Protein AF-A0A2G9MQF4-F1 (afdb_monomer)

Foldseek 3Di:
DVVVVVVVVVVQQVVLLLVLLLVVVLPVVDDLVRSLVVVVVCVVVVVDPHDRDDSVVNVVQCPPPVSVCVNVVVVVVVCVVVVVVDVFQDQDSNRGRDPDPDDPVCVVVVPPDDDDDPPPDPVVVVVPPD

Secondary structure (DSSP, 8-state):
-HHHHHHHHHHHHHHHHHHHHHHHHT-TT--HHHHHHHHHHHHHTTS---PPPPHHHHHHHHHSHHHHSHHHHHHHHHHHHHHHH-TT----TTS--------HHHHHTT----------SSSTTTTT--

Mean predicted aligned error: 15.61 Å

Solvent-accessible surface area (backbone atoms only — not comparable to full-atom values): 8091 Å² total; per-residue (Å²): 114,71,71,60,56,55,53,52,52,52,53,52,55,50,52,20,47,52,53,54,49,42,62,42,61,77,43,75,90,53,52,60,69,54,40,48,54,49,52,52,50,38,39,74,72,64,76,44,97,55,67,80,71,55,58,67,57,52,52,52,48,52,69,34,67,79,59,46,48,46,48,58,53,52,52,53,59,63,43,56,67,49,57,75,73,40,94,61,70,44,77,45,102,84,66,66,47,66,86,66,92,69,53,75,65,49,66,73,65,69,58,85,70,85,83,88,73,96,67,82,68,71,65,67,66,68,72,70,79,116

Structure (mmCIF, N/CA/C/O backbone):
data_AF-A0A2G9MQF4-F1
#
_entry.id   AF-A0A2G9MQF4-F1
#
loop_
_atom_site.group_PDB
_atom_site.id
_atom_site.type_symbol
_atom_site.label_atom_id
_atom_site.label_alt_id
_atom_site.label_comp_id
_atom_site.label_asym_id
_atom_site.label_entity_id
_atom_site.label_seq_id
_atom_site.pdbx_PDB_ins_code
_atom_site.Cartn_x
_atom_site.Cartn_y
_atom_site.Cartn_z
_atom_site.occupancy
_atom_site.B_iso_or_equiv
_atom_site.auth_seq_id
_atom_site.auth_comp_id
_atom_site.auth_asym_id
_atom_site.auth_atom_id
_atom_site.pdbx_PDB_model_num
ATOM 1 N N . MET A 1 1 ? -24.750 -4.939 23.168 1.00 54.44 1 MET A N 1
ATOM 2 C CA . MET A 1 1 ? -23.779 -3.856 22.866 1.00 54.44 1 MET A CA 1
ATOM 3 C C . MET A 1 1 ? -22.344 -4.344 22.634 1.00 54.44 1 MET A C 1
ATOM 5 O O . MET A 1 1 ? -21.695 -3.801 21.752 1.00 54.44 1 MET A O 1
ATOM 9 N N . LEU A 1 2 ? -21.841 -5.371 23.337 1.00 56.25 2 LEU A N 1
ATOM 10 C CA . LEU A 1 2 ? -20.451 -5.849 23.170 1.00 56.25 2 LEU A CA 1
ATOM 11 C C . LEU A 1 2 ? -20.140 -6.426 21.771 1.00 56.25 2 LEU A C 1
ATOM 13 O O . LEU A 1 2 ? -19.102 -6.1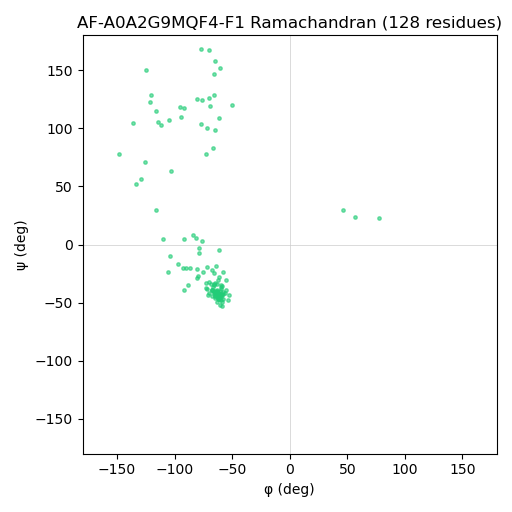17 21.191 1.00 56.25 2 LEU A O 1
ATOM 17 N N . ILE A 1 3 ? -21.078 -7.175 21.181 1.00 58.53 3 ILE A N 1
ATOM 18 C CA . ILE A 1 3 ? -20.916 -7.794 19.850 1.00 58.53 3 ILE A CA 1
ATOM 19 C C . ILE A 1 3 ? -20.810 -6.736 18.735 1.00 58.53 3 ILE A C 1
ATOM 21 O O . ILE A 1 3 ? -20.093 -6.930 17.752 1.00 58.53 3 ILE A O 1
ATOM 25 N N . SER A 1 4 ? -21.505 -5.605 18.882 1.00 60.44 4 SER A N 1
ATOM 26 C CA . SER A 1 4 ? -21.485 -4.516 17.899 1.00 60.44 4 SER A CA 1
ATOM 27 C C . SER A 1 4 ? -20.112 -3.839 17.852 1.00 60.44 4 SER A C 1
ATOM 29 O O . SER A 1 4 ? -19.554 -3.679 16.770 1.00 60.44 4 SER A O 1
ATOM 31 N N . ASN A 1 5 ? -19.513 -3.558 19.015 1.00 61.25 5 ASN A N 1
ATOM 32 C CA . ASN A 1 5 ? -18.187 -2.938 19.111 1.00 61.25 5 ASN A CA 1
ATOM 33 C C . ASN A 1 5 ? -17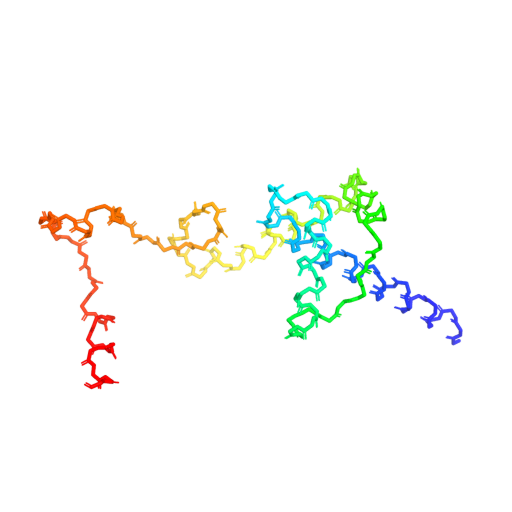.057 -3.840 18.593 1.00 61.25 5 ASN A C 1
ATOM 35 O O . ASN A 1 5 ? -16.116 -3.357 17.959 1.00 61.25 5 ASN A O 1
ATOM 39 N N . GLU A 1 6 ? -17.140 -5.155 18.810 1.00 65.94 6 GLU A N 1
ATOM 40 C CA . GLU A 1 6 ? -16.122 -6.082 18.302 1.00 65.94 6 GLU A CA 1
ATOM 41 C C . GLU A 1 6 ? -16.147 -6.167 16.765 1.00 65.94 6 GLU A C 1
ATOM 43 O O . GLU A 1 6 ? -15.102 -6.175 16.104 1.00 65.94 6 GLU A O 1
ATOM 48 N N . LYS A 1 7 ? -17.352 -6.159 16.180 1.00 66.12 7 LYS A N 1
ATOM 49 C CA . LYS A 1 7 ? -17.545 -6.104 14.725 1.00 66.12 7 LYS A CA 1
ATOM 50 C C . LYS A 1 7 ? -17.051 -4.776 14.143 1.00 66.12 7 LYS A C 1
ATOM 52 O O . LYS A 1 7 ? -16.391 -4.785 13.104 1.00 66.12 7 LYS A O 1
ATOM 57 N N . GLU A 1 8 ? -17.304 -3.658 14.822 1.00 67.69 8 GLU A N 1
ATOM 58 C CA . GLU A 1 8 ? -16.810 -2.320 14.461 1.00 67.69 8 GLU A CA 1
ATOM 59 C C . GLU A 1 8 ? -15.271 -2.283 14.394 1.00 67.69 8 GLU A C 1
ATOM 61 O O . GLU A 1 8 ? -14.674 -1.830 13.411 1.00 67.69 8 GLU A O 1
ATOM 66 N N . GLY A 1 9 ? -14.612 -2.840 15.417 1.00 71.44 9 GLY A N 1
ATOM 67 C CA . GLY A 1 9 ? -13.155 -2.901 15.510 1.00 71.44 9 GLY A CA 1
ATOM 68 C C . GLY A 1 9 ? -12.518 -3.770 14.424 1.00 71.44 9 GLY A C 1
ATOM 69 O O . GLY A 1 9 ? -11.511 -3.375 13.830 1.00 71.44 9 GLY A O 1
ATOM 70 N N . LYS A 1 10 ? -13.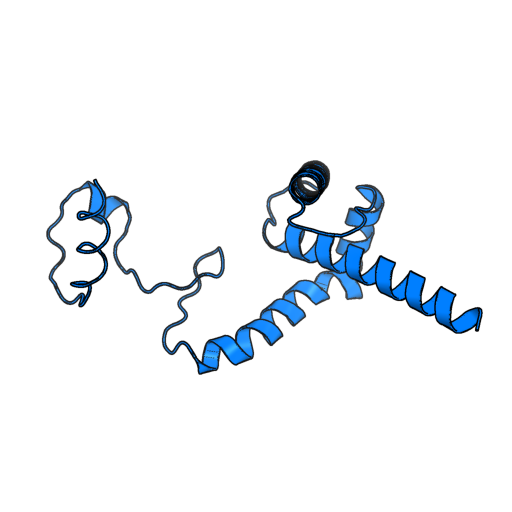118 -4.928 14.111 1.00 75.50 10 LYS A N 1
ATOM 71 C CA . LYS A 1 10 ? -12.661 -5.802 13.014 1.00 75.50 10 LYS A CA 1
ATOM 72 C C . LYS A 1 10 ? -12.800 -5.116 11.653 1.00 75.50 10 LYS A C 1
ATOM 74 O O . LYS A 1 10 ? -11.846 -5.122 10.879 1.00 75.50 10 LYS A O 1
ATOM 79 N N . LYS A 1 11 ? -13.924 -4.436 11.396 1.00 77.31 11 LYS A N 1
ATOM 80 C CA . LYS A 1 11 ? -14.130 -3.646 10.167 1.00 77.31 11 LYS A CA 1
ATOM 81 C C . LYS A 1 11 ? -13.084 -2.542 10.011 1.00 77.31 11 LYS A C 1
ATOM 83 O O . LYS A 1 11 ? -12.541 -2.361 8.924 1.00 77.31 11 LYS A O 1
ATOM 88 N N . LYS A 1 12 ? -12.768 -1.819 11.092 1.00 79.62 12 LYS A N 1
ATOM 89 C CA . LYS A 1 12 ? -11.741 -0.767 11.075 1.00 79.62 12 LYS A CA 1
ATOM 90 C C . LYS A 1 12 ? -10.357 -1.327 10.737 1.00 79.62 12 LYS A C 1
ATOM 92 O O . LYS A 1 12 ? -9.708 -0.803 9.841 1.00 79.62 12 LYS A O 1
ATOM 97 N N . LYS A 1 13 ? -9.953 -2.433 11.374 1.00 86.44 13 LYS A N 1
ATOM 98 C CA . LYS A 1 13 ? -8.680 -3.110 11.069 1.00 86.44 13 LYS A CA 1
ATOM 99 C C . LYS A 1 13 ? -8.590 -3.539 9.605 1.00 86.44 13 LYS A C 1
ATOM 101 O O . LYS A 1 13 ? -7.542 -3.375 8.993 1.00 86.44 13 LYS A O 1
ATOM 106 N N . MET A 1 14 ? -9.680 -4.051 9.036 1.00 87.69 14 MET A N 1
ATOM 107 C CA . MET A 1 14 ? -9.674 -4.506 7.645 1.00 87.69 14 MET A CA 1
ATOM 108 C C . MET A 1 14 ? -9.609 -3.352 6.643 1.00 87.69 14 MET A C 1
ATOM 110 O O . MET A 1 14 ? -8.860 -3.436 5.674 1.00 87.69 14 MET A O 1
ATOM 114 N N . ARG A 1 15 ? -10.294 -2.233 6.911 1.00 89.69 15 ARG A N 1
ATOM 115 C CA . ARG A 1 15 ? -10.148 -1.005 6.108 1.00 89.69 15 ARG A CA 1
ATOM 116 C C . ARG A 1 15 ? -8.706 -0.499 6.085 1.00 89.69 15 ARG A C 1
ATOM 118 O O . ARG A 1 15 ? -8.206 -0.135 5.021 1.00 89.69 15 ARG A O 1
ATOM 125 N N . ASP A 1 16 ? -8.029 -0.524 7.229 1.00 92.19 16 ASP A N 1
ATOM 126 C CA . ASP A 1 16 ? -6.629 -0.106 7.331 1.00 92.19 16 ASP A CA 1
ATOM 127 C C . ASP A 1 16 ? -5.713 -0.985 6.462 1.00 92.19 16 ASP A C 1
ATOM 129 O O . ASP A 1 16 ? -4.852 -0.472 5.743 1.00 92.19 16 ASP A O 1
ATOM 133 N N . VAL A 1 17 ? -5.936 -2.304 6.483 1.00 92.06 17 VAL A N 1
ATOM 134 C CA . VAL A 1 17 ? -5.194 -3.274 5.662 1.00 92.06 17 VAL A CA 1
ATOM 135 C C . VAL A 1 17 ? -5.436 -3.032 4.173 1.00 92.06 17 VAL A C 1
ATOM 137 O O . VAL A 1 17 ? -4.469 -2.898 3.423 1.00 92.06 17 VAL A O 1
ATOM 140 N N . ILE A 1 18 ? -6.698 -2.903 3.752 1.00 91.56 18 ILE A N 1
ATOM 141 C CA . ILE A 1 18 ? -7.062 -2.648 2.348 1.00 91.56 18 ILE A CA 1
ATOM 142 C C . ILE A 1 18 ? -6.412 -1.350 1.854 1.00 91.56 18 ILE A C 1
ATOM 144 O O . ILE A 1 18 ? -5.815 -1.326 0.780 1.00 91.56 18 ILE A O 1
ATOM 148 N N . THR A 1 19 ? -6.438 -0.291 2.669 1.00 91.94 19 THR A N 1
ATOM 149 C CA . THR A 1 19 ? -5.808 0.997 2.337 1.00 91.94 19 THR A CA 1
ATOM 150 C C . THR A 1 19 ? -4.300 0.847 2.123 1.00 91.94 19 THR A C 1
ATOM 152 O O . THR A 1 19 ? -3.749 1.367 1.154 1.00 91.94 19 THR A O 1
ATOM 155 N N . CYS A 1 20 ? -3.619 0.097 2.996 1.00 92.62 20 CYS A N 1
ATOM 156 C CA . CYS A 1 20 ? -2.187 -0.166 2.855 1.00 92.62 20 CYS A CA 1
ATOM 157 C C . CYS A 1 20 ? -1.861 -0.948 1.572 1.00 92.62 20 CYS A C 1
ATOM 159 O O . CYS A 1 20 ? -0.860 -0.659 0.914 1.00 92.62 20 CYS A O 1
ATOM 161 N N . ILE A 1 21 ? -2.697 -1.927 1.214 1.00 92.38 21 ILE A N 1
ATOM 162 C CA . ILE A 1 21 ? -2.503 -2.766 0.026 1.00 92.38 21 ILE A CA 1
ATOM 163 C C . ILE A 1 21 ? -2.754 -1.968 -1.251 1.00 92.38 21 ILE A C 1
ATOM 165 O O . ILE A 1 21 ? -1.923 -2.032 -2.147 1.00 92.38 21 ILE A O 1
ATOM 169 N N . LEU A 1 22 ? -3.810 -1.152 -1.311 1.00 91.06 22 LEU A N 1
ATOM 170 C CA . LEU A 1 22 ? -4.086 -0.237 -2.429 1.00 91.06 22 LEU A CA 1
ATOM 171 C C . LEU A 1 22 ? -2.903 0.684 -2.733 1.00 91.06 22 LEU A C 1
ATOM 173 O O . LEU A 1 22 ? -2.491 0.832 -3.883 1.00 91.06 22 LEU A O 1
ATOM 177 N N . VAL A 1 23 ? -2.337 1.295 -1.692 1.00 90.50 23 VAL A N 1
ATOM 178 C CA . VAL A 1 23 ? -1.204 2.214 -1.839 1.00 90.50 23 VAL A CA 1
ATOM 179 C C . VAL A 1 23 ? 0.026 1.473 -2.344 1.00 90.50 23 VAL A C 1
ATOM 181 O O . VAL A 1 23 ? 0.716 1.968 -3.228 1.00 90.50 23 VAL A O 1
ATOM 184 N N . TRP A 1 24 ? 0.291 0.269 -1.836 1.00 91.25 24 TRP A N 1
ATOM 185 C CA . TRP A 1 24 ? 1.389 -0.550 -2.342 1.00 91.25 24 TRP A CA 1
ATOM 186 C C . TRP A 1 24 ? 1.134 -1.056 -3.770 1.00 91.25 24 TRP A C 1
ATOM 188 O O . TRP A 1 24 ? 2.070 -1.113 -4.564 1.00 91.25 24 TRP A O 1
ATOM 198 N N . HIS A 1 25 ? -0.117 -1.352 -4.128 1.00 89.81 25 HIS A N 1
ATOM 199 C CA . HIS A 1 25 ? -0.514 -1.822 -5.456 1.00 89.81 25 HIS A CA 1
ATOM 200 C C . HIS A 1 25 ? -0.156 -0.817 -6.560 1.00 89.81 25 HIS A C 1
ATOM 202 O O . HIS A 1 25 ? 0.288 -1.205 -7.636 1.00 89.81 25 HIS A O 1
ATOM 208 N N . LYS A 1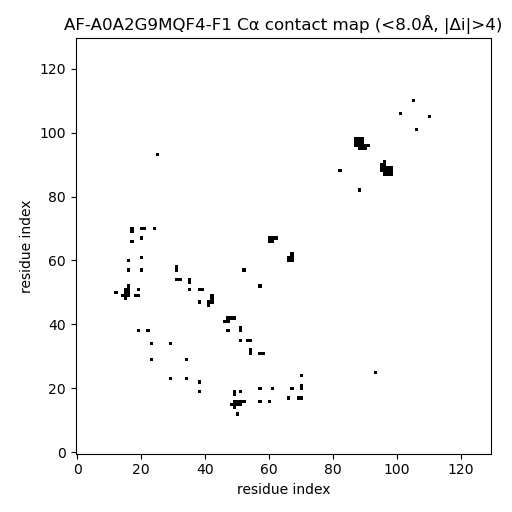 26 ? -0.242 0.486 -6.263 1.00 87.50 26 LYS A N 1
ATOM 209 C CA . LYS A 1 26 ? 0.189 1.561 -7.174 1.00 87.50 26 LYS A CA 1
ATOM 210 C C . LYS A 1 26 ? 1.694 1.567 -7.470 1.00 87.50 26 LYS A C 1
ATOM 212 O O . LYS A 1 26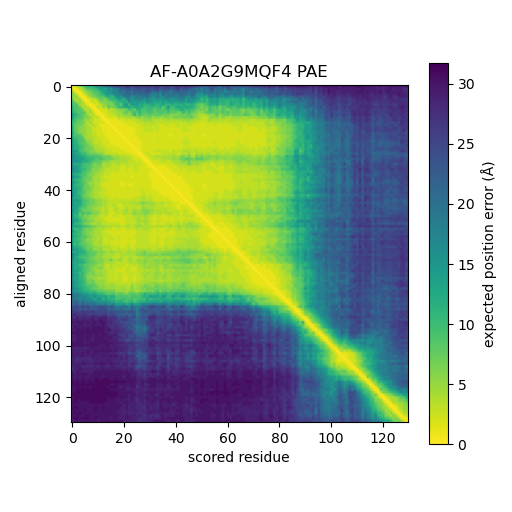 ? 2.110 2.164 -8.457 1.00 87.50 26 LYS A O 1
ATOM 217 N N . PHE A 1 27 ? 2.508 0.905 -6.651 1.00 86.69 27 PHE A N 1
ATOM 218 C CA . PHE A 1 27 ? 3.963 0.856 -6.793 1.00 86.69 27 PHE A CA 1
ATOM 219 C C . PHE A 1 27 ? 4.454 -0.603 -6.829 1.00 86.69 27 PHE A C 1
ATOM 221 O O . PHE A 1 27 ? 5.095 -1.069 -5.877 1.00 86.69 27 PHE A O 1
ATOM 228 N N . PRO A 1 28 ? 4.191 -1.343 -7.925 1.00 79.75 28 PRO A N 1
ATOM 229 C CA . PRO A 1 28 ? 4.442 -2.786 -7.997 1.00 79.75 28 PRO A CA 1
ATOM 230 C C . PRO A 1 28 ? 5.922 -3.157 -7.824 1.00 79.75 28 PRO A C 1
ATOM 232 O O . PRO A 1 28 ? 6.227 -4.213 -7.275 1.00 79.75 28 PRO A O 1
ATOM 235 N N . ASN A 1 29 ? 6.838 -2.260 -8.200 1.00 87.25 29 ASN A N 1
ATOM 236 C CA . ASN A 1 29 ? 8.288 -2.474 -8.127 1.00 87.25 29 ASN A CA 1
ATOM 237 C C . ASN A 1 29 ? 8.877 -2.292 -6.712 1.00 87.25 29 ASN A C 1
ATOM 239 O O . ASN A 1 29 ? 10.080 -2.473 -6.507 1.00 87.25 29 ASN A O 1
ATOM 243 N N . LEU A 1 30 ? 8.071 -1.907 -5.713 1.00 86.62 30 LEU A N 1
ATOM 244 C CA . LEU A 1 30 ? 8.544 -1.773 -4.336 1.00 86.62 30 LEU A CA 1
ATOM 245 C C . LEU A 1 30 ? 8.600 -3.131 -3.635 1.00 86.62 30 LEU A C 1
ATOM 247 O O . LEU A 1 30 ? 7.587 -3.814 -3.474 1.00 86.62 30 LEU A O 1
ATOM 251 N N . SER A 1 31 ? 9.778 -3.460 -3.097 1.00 90.25 31 SER A N 1
ATOM 252 C CA . SER A 1 31 ? 9.912 -4.561 -2.146 1.00 90.25 31 SER A CA 1
ATOM 253 C C . SER A 1 31 ? 9.062 -4.304 -0.901 1.00 90.25 31 SER A C 1
ATOM 255 O O . SER A 1 31 ? 8.861 -3.162 -0.489 1.00 90.25 31 SER A O 1
ATOM 257 N N . VAL A 1 32 ? 8.614 -5.371 -0.243 1.00 89.38 32 VAL A N 1
ATOM 258 C CA . VAL A 1 32 ? 7.707 -5.297 0.918 1.00 89.38 32 VAL A CA 1
ATOM 259 C C . VAL A 1 32 ? 8.286 -4.413 2.029 1.00 89.38 32 VAL A C 1
ATOM 261 O O . VAL A 1 32 ? 7.578 -3.632 2.665 1.00 89.38 32 VAL A O 1
ATOM 264 N N . ARG A 1 33 ? 9.605 -4.500 2.252 1.00 89.81 33 ARG A N 1
ATOM 265 C CA . ARG A 1 33 ? 10.304 -3.670 3.241 1.00 89.81 33 ARG A CA 1
ATOM 266 C C . ARG A 1 33 ? 10.202 -2.186 2.886 1.00 89.81 33 ARG A C 1
ATOM 268 O O . ARG A 1 33 ? 9.873 -1.383 3.754 1.00 89.81 33 ARG A O 1
ATOM 275 N N . ARG A 1 34 ? 10.437 -1.832 1.616 1.00 91.31 34 ARG A N 1
ATOM 276 C CA . ARG A 1 34 ? 10.326 -0.448 1.132 1.00 91.31 34 ARG A CA 1
ATOM 277 C C . ARG A 1 34 ? 8.880 0.039 1.151 1.00 91.31 34 ARG A C 1
ATOM 279 O O . ARG A 1 34 ? 8.647 1.166 1.569 1.00 91.31 34 ARG A O 1
ATOM 286 N N . ALA A 1 35 ? 7.920 -0.814 0.801 1.00 92.44 35 ALA A N 1
ATOM 287 C CA . ALA A 1 35 ? 6.497 -0.507 0.887 1.00 92.44 35 ALA A CA 1
ATOM 288 C C . ALA A 1 35 ? 6.073 -0.168 2.323 1.00 92.44 35 ALA A C 1
ATOM 290 O O . ALA A 1 35 ? 5.431 0.852 2.549 1.00 92.44 35 ALA A O 1
ATOM 291 N N . LYS A 1 36 ? 6.511 -0.949 3.320 1.00 93.44 36 LYS A N 1
ATOM 292 C CA . LYS A 1 36 ? 6.261 -0.635 4.736 1.00 93.44 36 LYS A CA 1
ATOM 293 C C . LYS A 1 36 ? 6.858 0.717 5.136 1.00 93.44 36 LYS A C 1
ATOM 295 O O . LYS A 1 36 ? 6.170 1.515 5.768 1.00 93.44 36 LYS A O 1
ATOM 300 N N . SER A 1 37 ? 8.120 0.978 4.789 1.00 93.56 37 SER A N 1
ATOM 301 C CA . SER A 1 37 ? 8.763 2.266 5.086 1.00 93.56 37 SER A CA 1
ATOM 302 C C . SER A 1 37 ? 8.030 3.434 4.423 1.00 93.56 37 SER A C 1
ATOM 304 O O . SER A 1 37 ? 7.836 4.470 5.050 1.00 93.56 37 SER A O 1
ATOM 306 N N . PHE A 1 38 ? 7.565 3.246 3.189 1.00 93.62 38 PHE A N 1
ATOM 307 C CA . PHE A 1 38 ? 6.779 4.232 2.458 1.00 93.62 38 PHE A CA 1
ATOM 308 C C . PHE A 1 38 ? 5.415 4.491 3.115 1.00 93.62 38 PHE A C 1
ATOM 310 O O . PHE A 1 38 ? 5.043 5.640 3.328 1.00 93.62 38 PHE A O 1
ATOM 317 N N . LEU A 1 39 ? 4.702 3.448 3.543 1.00 94.06 39 LEU A N 1
ATOM 318 C CA . LEU A 1 39 ? 3.450 3.596 4.292 1.00 94.06 39 LEU A CA 1
ATOM 319 C C . LEU A 1 39 ? 3.664 4.353 5.612 1.00 94.06 39 LEU A C 1
ATOM 321 O O . LEU A 1 39 ? 2.877 5.235 5.955 1.00 94.06 39 LEU A O 1
ATOM 325 N N . LEU A 1 40 ? 4.744 4.050 6.341 1.00 94.31 40 LEU A N 1
ATOM 326 C CA . LEU A 1 40 ? 5.100 4.757 7.578 1.00 94.31 40 LEU A CA 1
ATOM 327 C C . LEU A 1 40 ? 5.393 6.235 7.317 1.00 94.31 40 LEU A C 1
ATOM 329 O O . LEU A 1 40 ? 4.958 7.090 8.088 1.00 94.31 40 LEU A O 1
ATOM 333 N N . PHE A 1 41 ? 6.087 6.530 6.218 1.00 94.69 41 PHE A N 1
ATOM 334 C CA . PHE A 1 41 ? 6.315 7.891 5.756 1.00 94.69 41 PHE A CA 1
ATOM 335 C C . PHE A 1 41 ? 4.980 8.604 5.496 1.00 94.69 41 PHE A C 1
ATOM 337 O O . PHE A 1 41 ? 4.718 9.632 6.111 1.00 94.69 41 PHE A O 1
ATOM 344 N N . LEU A 1 42 ? 4.075 8.025 4.704 1.00 93.31 42 LEU A N 1
ATOM 345 C CA . LEU A 1 42 ? 2.761 8.622 4.416 1.00 93.31 42 LEU A CA 1
ATOM 346 C C . LEU A 1 42 ? 1.909 8.851 5.673 1.00 93.31 42 LEU A C 1
ATOM 348 O O . LEU A 1 42 ? 1.231 9.873 5.791 1.00 93.31 42 LEU A O 1
ATOM 352 N N . LYS A 1 43 ? 1.978 7.936 6.645 1.00 94.50 43 LYS A N 1
ATOM 353 C CA . LYS A 1 43 ? 1.324 8.099 7.948 1.00 94.50 43 LYS A CA 1
ATOM 354 C C . LYS A 1 43 ? 1.924 9.249 8.755 1.00 94.50 43 LYS A C 1
ATOM 356 O O . LYS A 1 43 ? 1.178 10.003 9.376 1.00 94.50 43 LYS A O 1
ATOM 361 N N . LYS A 1 44 ? 3.250 9.423 8.727 1.00 94.62 44 LYS A N 1
ATOM 362 C CA . LYS A 1 44 ? 3.935 10.549 9.385 1.00 94.62 44 LYS A CA 1
ATOM 363 C C . LYS A 1 44 ? 3.458 11.897 8.833 1.00 94.62 44 LYS A C 1
ATOM 365 O O . LYS A 1 44 ? 3.253 12.823 9.609 1.00 94.62 44 LYS A O 1
ATOM 370 N N . PHE A 1 45 ? 3.213 11.979 7.525 1.00 94.06 45 PHE A N 1
ATOM 371 C CA . PHE A 1 45 ? 2.648 13.164 6.867 1.00 94.06 45 PHE A CA 1
ATOM 372 C C . PHE A 1 45 ? 1.121 13.273 6.973 1.00 94.06 45 PHE A C 1
ATOM 374 O O . PHE A 1 45 ? 0.536 14.173 6.380 1.00 94.06 45 PHE A O 1
ATOM 381 N N . LYS A 1 46 ? 0.462 12.382 7.729 1.00 92.00 46 LYS A N 1
ATOM 382 C CA . LYS A 1 46 ? -1.000 12.342 7.906 1.00 92.00 46 LYS A CA 1
ATOM 383 C C . LYS A 1 46 ? -1.786 12.227 6.590 1.00 92.00 46 LYS A C 1
ATOM 385 O O . LYS A 1 46 ? -2.966 12.555 6.556 1.00 92.00 46 LYS A O 1
ATOM 390 N N . ILE A 1 47 ? -1.157 11.709 5.532 1.00 91.12 47 ILE A N 1
ATOM 391 C CA . ILE A 1 47 ? -1.813 11.440 4.242 1.00 91.12 47 ILE A CA 1
ATOM 392 C C . ILE A 1 47 ? -2.740 10.227 4.378 1.00 91.12 47 ILE A C 1
ATOM 394 O O . ILE A 1 47 ? -3.826 10.195 3.811 1.00 91.12 47 ILE A O 1
ATOM 398 N N . ILE A 1 48 ? -2.318 9.229 5.161 1.00 89.88 48 ILE A N 1
ATOM 399 C CA . ILE A 1 48 ? -3.091 8.014 5.428 1.00 89.88 48 ILE A CA 1
ATOM 400 C C . ILE A 1 48 ? -3.338 7.896 6.930 1.00 89.88 48 ILE A C 1
ATOM 402 O O . ILE A 1 48 ? -2.397 7.902 7.726 1.00 89.88 48 ILE A O 1
ATOM 406 N N . ASN A 1 49 ? -4.602 7.705 7.309 1.00 89.31 49 ASN A N 1
ATOM 407 C CA . ASN A 1 49 ? -5.012 7.427 8.684 1.00 89.31 49 ASN A CA 1
ATOM 408 C C . ASN A 1 49 ? -5.334 5.936 8.880 1.00 89.31 49 ASN A C 1
ATOM 410 O O . ASN A 1 49 ? -6.473 5.570 9.153 1.00 89.31 49 ASN A O 1
ATOM 414 N N . ALA A 1 50 ? -4.328 5.079 8.699 1.00 88.94 50 ALA A N 1
ATOM 415 C CA . ALA A 1 50 ? -4.455 3.629 8.833 1.00 88.94 50 ALA A CA 1
ATOM 416 C C . ALA A 1 50 ? -3.431 3.070 9.830 1.00 88.94 50 ALA A C 1
ATOM 418 O O . ALA A 1 50 ? -2.319 3.598 10.008 1.00 88.94 50 ALA A O 1
ATOM 419 N N . ASN A 1 51 ? -3.781 1.973 10.498 1.00 91.56 51 ASN A N 1
ATOM 420 C CA . ASN A 1 51 ? -2.801 1.175 11.211 1.00 91.56 51 ASN A CA 1
ATOM 421 C C . ASN A 1 51 ? -1.982 0.326 10.231 1.00 91.56 51 ASN A C 1
ATOM 423 O O . ASN A 1 51 ? -2.533 -0.444 9.451 1.00 91.56 51 ASN A O 1
ATOM 427 N N . ILE A 1 52 ? -0.656 0.461 10.279 1.00 91.69 52 ILE A N 1
ATOM 428 C CA . ILE A 1 52 ? 0.231 -0.194 9.315 1.00 91.69 52 ILE A CA 1
ATOM 429 C C . ILE A 1 52 ? 0.644 -1.549 9.892 1.00 91.69 52 ILE A C 1
ATOM 431 O O . ILE A 1 52 ? 1.299 -1.580 10.940 1.00 91.69 52 ILE A O 1
ATOM 435 N N . PRO A 1 53 ? 0.294 -2.668 9.238 1.00 90.44 53 PRO A N 1
ATOM 436 C CA . PRO A 1 53 ? 0.666 -3.989 9.718 1.00 90.44 53 PRO A CA 1
ATOM 437 C C . PRO A 1 53 ? 2.176 -4.236 9.570 1.00 90.44 53 PRO A C 1
ATOM 439 O O . PRO A 1 53 ? 2.913 -3.512 8.891 1.00 90.44 53 PRO A O 1
ATOM 442 N N . CYS A 1 54 ? 2.671 -5.293 10.215 1.00 90.12 54 CYS A N 1
ATOM 443 C CA . CYS A 1 54 ? 4.051 -5.724 10.017 1.00 90.12 54 CYS A CA 1
ATOM 444 C C . CYS A 1 54 ? 4.273 -6.201 8.569 1.00 90.12 54 CYS A C 1
ATOM 446 O O . CYS A 1 54 ? 3.334 -6.600 7.882 1.00 90.12 54 CYS A O 1
ATOM 448 N N . PHE A 1 55 ? 5.527 -6.192 8.102 1.00 88.19 55 PHE A N 1
ATOM 449 C CA . PHE A 1 55 ? 5.838 -6.546 6.711 1.00 88.19 55 PHE A CA 1
ATOM 450 C C . PHE A 1 55 ? 5.381 -7.974 6.360 1.00 88.19 55 PHE A C 1
ATOM 452 O O . PHE A 1 55 ? 4.901 -8.200 5.258 1.00 88.19 55 PHE A O 1
ATOM 459 N N . LYS A 1 56 ? 5.473 -8.921 7.308 1.00 90.50 56 LYS A N 1
ATOM 460 C CA . LYS A 1 56 ? 5.032 -10.311 7.117 1.00 90.50 56 LYS A CA 1
ATOM 461 C C . LYS A 1 56 ? 3.518 -10.398 6.917 1.00 90.50 56 LYS A C 1
ATOM 463 O O . LYS A 1 56 ? 3.067 -11.053 5.989 1.00 90.50 56 LYS A O 1
ATOM 468 N N . ALA A 1 57 ? 2.744 -9.700 7.746 1.00 90.50 57 ALA A N 1
ATOM 469 C CA . ALA A 1 57 ? 1.294 -9.645 7.589 1.00 90.50 57 ALA A CA 1
ATOM 470 C C . ALA A 1 57 ? 0.903 -8.974 6.264 1.00 90.50 57 ALA A C 1
ATOM 472 O O . ALA A 1 57 ? 0.037 -9.480 5.564 1.00 90.50 57 ALA A O 1
ATOM 473 N N . LEU A 1 58 ? 1.591 -7.893 5.879 1.00 89.31 58 LEU A N 1
ATOM 474 C CA . LEU A 1 58 ? 1.373 -7.218 4.597 1.00 89.31 58 LEU A CA 1
ATOM 475 C C . LEU A 1 58 ? 1.612 -8.159 3.397 1.00 89.31 58 LEU A C 1
ATOM 477 O O . LEU A 1 58 ? 0.811 -8.166 2.468 1.00 89.31 58 LEU A O 1
ATOM 481 N N . CYS A 1 59 ? 2.678 -8.974 3.431 1.00 90.12 59 CYS A N 1
ATOM 482 C CA . CYS A 1 59 ? 2.907 -10.023 2.428 1.00 90.12 59 CYS A CA 1
ATOM 483 C C . CYS A 1 59 ? 1.751 -11.018 2.374 1.00 90.12 59 CYS A C 1
ATOM 485 O O . CYS A 1 59 ? 1.258 -11.310 1.291 1.00 90.12 59 CYS A O 1
ATOM 487 N N . ASN A 1 60 ? 1.341 -11.536 3.534 1.00 92.31 60 ASN A N 1
ATOM 488 C CA . ASN A 1 60 ? 0.314 -12.570 3.611 1.00 92.31 60 ASN A CA 1
ATOM 489 C C . ASN A 1 60 ? -1.014 -12.073 3.035 1.00 92.31 60 ASN A C 1
ATOM 491 O O . ASN A 1 60 ? -1.602 -12.756 2.207 1.00 92.31 60 ASN A O 1
ATOM 495 N N . TYR A 1 61 ? -1.437 -10.860 3.400 1.00 90.56 61 TYR A N 1
ATOM 496 C CA . TYR A 1 61 ? -2.667 -10.279 2.864 1.00 90.56 61 TYR A CA 1
ATOM 497 C C . TYR A 1 61 ? -2.600 -10.022 1.358 1.00 90.56 61 TYR A C 1
ATOM 499 O O . TYR A 1 61 ? -3.607 -10.139 0.678 1.00 90.56 61 TYR A O 1
ATOM 507 N N . ARG A 1 62 ? -1.427 -9.677 0.814 1.00 86.50 62 ARG A N 1
ATOM 508 C CA . ARG A 1 62 ? -1.274 -9.505 -0.637 1.00 86.50 62 ARG A CA 1
ATOM 509 C C . ARG A 1 62 ? -1.289 -10.840 -1.389 1.00 86.50 62 ARG A C 1
ATOM 511 O O . ARG A 1 62 ? -1.728 -10.875 -2.530 1.00 86.50 62 ARG A O 1
ATOM 518 N N . ALA A 1 63 ? -0.771 -11.903 -0.778 1.00 88.75 63 ALA A N 1
ATOM 519 C CA . ALA A 1 63 ? -0.774 -13.244 -1.360 1.00 88.75 63 ALA A CA 1
ATOM 520 C C . ALA A 1 63 ? -2.160 -13.907 -1.304 1.00 88.75 63 ALA A C 1
ATOM 522 O O . ALA A 1 63 ? -2.442 -14.807 -2.090 1.00 88.75 63 ALA A O 1
ATOM 523 N N . GLU A 1 64 ? -3.019 -13.477 -0.378 1.00 91.12 64 GLU A N 1
ATOM 524 C CA . GLU A 1 64 ? -4.391 -13.955 -0.279 1.00 91.12 64 GLU A CA 1
ATOM 525 C C . GLU A 1 64 ? -5.216 -13.443 -1.475 1.00 91.12 64 GLU A C 1
ATOM 527 O O . GLU A 1 64 ? -5.369 -12.230 -1.630 1.00 91.12 64 GLU A O 1
ATOM 532 N N . PRO A 1 65 ? -5.784 -14.328 -2.315 1.00 85.50 65 PRO A N 1
ATOM 533 C CA . PRO A 1 65 ? -6.414 -13.931 -3.577 1.00 85.50 65 PRO A CA 1
ATOM 534 C C . PRO A 1 65 ? -7.630 -13.024 -3.366 1.00 85.50 65 PRO A C 1
ATOM 536 O O . PRO A 1 65 ? -7.862 -12.103 -4.143 1.00 85.50 65 PRO A O 1
ATOM 539 N N . ILE A 1 66 ? -8.371 -13.242 -2.276 1.00 86.31 66 ILE A N 1
ATOM 540 C CA . ILE A 1 66 ? -9.552 -12.447 -1.928 1.00 86.31 66 ILE A CA 1
ATOM 541 C C . ILE A 1 66 ? -9.163 -10.990 -1.696 1.00 86.31 66 ILE A C 1
ATOM 543 O O . ILE A 1 66 ? -9.866 -10.099 -2.141 1.00 86.31 66 ILE A O 1
ATOM 547 N N . ILE A 1 67 ? -8.050 -10.738 -1.004 1.00 85.06 67 ILE A N 1
ATOM 548 C CA . ILE A 1 67 ? -7.627 -9.381 -0.646 1.00 85.06 67 ILE A CA 1
ATOM 549 C C . ILE A 1 67 ? -6.761 -8.767 -1.748 1.00 85.06 67 ILE A C 1
ATOM 551 O O . ILE A 1 67 ? -6.844 -7.565 -1.996 1.00 85.06 67 ILE A O 1
ATOM 555 N N . GLY A 1 68 ? -5.948 -9.582 -2.419 1.00 81.25 68 GLY A N 1
ATOM 556 C CA . GLY A 1 68 ? -5.063 -9.161 -3.499 1.00 81.25 68 GLY A CA 1
ATOM 557 C C . GLY A 1 68 ? -5.798 -8.586 -4.709 1.00 81.25 68 GLY A C 1
ATOM 558 O O . GLY A 1 68 ? -5.260 -7.674 -5.328 1.00 81.25 68 GLY A O 1
ATOM 559 N N . ASN A 1 69 ? -7.021 -9.051 -4.990 1.00 86.69 69 ASN A N 1
ATOM 560 C CA . ASN A 1 69 ? -7.828 -8.599 -6.132 1.00 86.69 69 ASN A CA 1
ATOM 561 C C . ASN A 1 69 ? -8.670 -7.341 -5.838 1.00 86.69 69 ASN A C 1
ATOM 563 O O . ASN A 1 69 ? -9.038 -6.614 -6.759 1.00 86.69 69 ASN A O 1
ATOM 567 N N . ILE A 1 70 ? -8.937 -7.032 -4.560 1.00 88.50 70 ILE A N 1
ATOM 568 C CA . ILE A 1 70 ? -9.732 -5.858 -4.143 1.00 88.50 70 ILE A CA 1
ATOM 569 C C . ILE A 1 70 ? -9.223 -4.539 -4.753 1.00 88.50 70 ILE A C 1
ATOM 571 O O . ILE A 1 70 ? -10.049 -3.729 -5.174 1.00 88.50 70 ILE A O 1
ATOM 575 N N . PRO A 1 71 ? -7.903 -4.256 -4.802 1.00 85.62 71 PRO A N 1
ATOM 576 C CA . PRO A 1 71 ? -7.395 -3.038 -5.418 1.00 85.62 71 PRO A CA 1
ATOM 577 C C . PRO A 1 71 ? -7.837 -2.869 -6.872 1.00 85.62 71 PRO A C 1
ATOM 579 O O . PRO A 1 71 ? -8.217 -1.762 -7.246 1.00 85.62 71 PRO A O 1
ATOM 582 N N . ASP A 1 72 ? -7.818 -3.938 -7.667 1.00 84.19 72 ASP A N 1
ATOM 583 C CA . ASP A 1 72 ? -8.186 -3.890 -9.084 1.00 84.19 72 ASP A CA 1
ATOM 584 C C . ASP A 1 72 ? -9.685 -3.659 -9.267 1.00 84.19 72 ASP A C 1
ATOM 586 O O . ASP A 1 72 ? -10.092 -2.827 -10.083 1.00 84.19 72 ASP A O 1
ATOM 590 N N . GLU A 1 73 ? -10.512 -4.317 -8.454 1.00 86.88 73 GLU A N 1
ATOM 591 C CA . GLU A 1 73 ? -11.960 -4.096 -8.431 1.00 86.88 73 GLU A CA 1
ATOM 592 C C . GLU A 1 73 ? -12.292 -2.652 -8.045 1.00 86.88 73 GLU A C 1
ATOM 594 O O . GLU A 1 73 ? -13.053 -1.978 -8.736 1.00 86.88 73 GLU A O 1
ATOM 599 N N . LEU A 1 74 ? -11.661 -2.126 -6.992 1.00 86.06 74 LEU A N 1
ATOM 600 C CA . LEU A 1 74 ? -11.871 -0.746 -6.554 1.00 86.06 74 LEU A CA 1
ATOM 601 C C . LEU A 1 74 ? -11.417 0.268 -7.602 1.00 86.06 74 LEU A C 1
ATOM 603 O O . LEU A 1 74 ? -12.107 1.263 -7.829 1.00 86.06 74 LEU A O 1
ATOM 607 N N . ILE A 1 75 ? -10.279 0.029 -8.258 1.00 84.62 75 ILE A N 1
ATOM 608 C CA . ILE A 1 75 ? -9.813 0.873 -9.362 1.00 84.62 75 ILE A CA 1
ATOM 609 C C . ILE A 1 75 ? -10.841 0.838 -10.496 1.00 84.62 75 ILE A C 1
ATOM 611 O O . ILE A 1 75 ? -11.236 1.896 -10.987 1.00 84.62 75 ILE A O 1
ATOM 615 N N . THR A 1 76 ? -11.332 -0.346 -10.855 1.00 85.06 76 THR A N 1
ATOM 616 C CA . THR A 1 76 ? -12.332 -0.527 -11.912 1.00 85.06 76 THR A CA 1
ATOM 617 C C . THR A 1 76 ? -13.620 0.222 -11.591 1.00 85.06 76 THR A C 1
ATOM 619 O O . THR A 1 76 ? -14.055 1.048 -12.392 1.00 85.06 76 THR A O 1
ATOM 622 N N . GLU A 1 77 ? -14.191 0.027 -10.402 1.00 85.25 77 GLU A N 1
ATOM 623 C CA . GLU A 1 77 ? -15.404 0.727 -9.968 1.00 85.25 77 GLU A CA 1
ATOM 624 C C . GLU A 1 77 ? -15.201 2.244 -9.906 1.00 85.25 77 GLU A C 1
ATOM 626 O O . GLU A 1 77 ? -16.028 2.997 -10.416 1.00 85.25 77 GLU A O 1
ATOM 631 N N . SER A 1 78 ? -14.071 2.710 -9.363 1.00 81.62 78 SER A N 1
ATOM 632 C CA . SER A 1 78 ? -13.768 4.147 -9.293 1.00 81.62 78 SER A CA 1
ATOM 633 C C . SER A 1 78 ? -13.573 4.792 -10.670 1.00 81.62 78 SER A C 1
ATOM 635 O O . SER A 1 78 ? -13.805 5.989 -10.830 1.00 81.62 78 SER A O 1
ATOM 637 N N . SER A 1 79 ? -13.198 4.006 -11.683 1.00 77.94 79 SER A N 1
ATOM 638 C CA . SER A 1 79 ? -13.011 4.486 -13.054 1.00 77.94 79 SER A CA 1
ATOM 639 C C . SER A 1 79 ? -14.317 4.634 -13.848 1.00 77.94 79 SER A C 1
ATOM 641 O O . SER A 1 79 ? -14.353 5.404 -14.808 1.00 77.94 79 SER A O 1
ATOM 643 N N . LYS A 1 80 ? -15.404 3.959 -13.444 1.00 80.00 80 LYS A N 1
ATOM 644 C CA . LYS A 1 80 ? -16.720 4.032 -14.109 1.00 80.00 80 LYS A CA 1
ATOM 645 C C . LYS A 1 80 ? -17.349 5.433 -14.127 1.00 80.00 80 LYS A C 1
ATOM 647 O O . LYS A 1 80 ? -17.817 5.834 -15.185 1.00 80.00 80 LYS A O 1
ATOM 652 N N . PRO A 1 81 ? -17.387 6.204 -13.024 1.00 77.38 81 PRO A N 1
ATOM 653 C CA . PRO A 1 81 ? -17.895 7.576 -13.083 1.00 77.38 81 PRO A CA 1
ATOM 654 C C . PRO A 1 81 ? -16.945 8.509 -13.847 1.00 77.38 81 PRO A C 1
ATOM 656 O O . PRO A 1 81 ? -17.395 9.419 -14.538 1.00 77.38 81 PRO A O 1
ATOM 659 N N . LEU A 1 82 ? -15.632 8.266 -13.780 1.00 64.75 82 LEU A N 1
ATOM 660 C CA . LEU A 1 82 ? -14.639 9.071 -14.499 1.00 64.75 82 LEU A CA 1
ATOM 661 C C . LEU A 1 82 ? -14.765 8.916 -16.021 1.00 64.75 82 LEU A C 1
ATOM 663 O O . LEU A 1 82 ? -14.620 9.896 -16.748 1.00 64.75 82 LEU A O 1
ATOM 667 N N . SER A 1 83 ? -15.119 7.724 -16.511 1.00 64.81 83 SER A N 1
ATOM 668 C CA . SER A 1 83 ? -15.347 7.495 -17.944 1.00 64.81 83 SER A CA 1
ATOM 669 C C . SER A 1 83 ? -16.576 8.226 -18.496 1.00 64.81 83 SER A C 1
ATOM 671 O O . SER A 1 83 ? -16.642 8.477 -19.698 1.00 64.81 83 SER A O 1
ATOM 673 N N . GLN A 1 84 ? -17.533 8.600 -17.639 1.00 69.31 84 GLN A N 1
ATOM 674 C CA . GLN A 1 84 ? -18.705 9.388 -18.034 1.00 69.31 84 GLN A CA 1
ATOM 675 C C . GLN A 1 84 ? -18.392 10.884 -18.165 1.00 69.31 84 GLN A C 1
ATOM 677 O O . GLN A 1 84 ? -19.055 11.579 -18.934 1.00 69.31 84 GLN A O 1
ATOM 682 N N . ILE A 1 85 ? -17.392 11.380 -17.429 1.00 68.19 85 ILE A N 1
ATOM 683 C CA . ILE A 1 85 ? -17.025 12.802 -17.397 1.00 68.19 85 ILE A CA 1
ATOM 684 C C . ILE A 1 85 ? -15.942 13.113 -18.441 1.00 68.19 85 ILE A C 1
ATOM 686 O O . ILE A 1 85 ? -16.003 14.145 -19.110 1.00 68.19 85 ILE A O 1
ATOM 690 N N . GLU A 1 86 ? -14.972 12.218 -18.635 1.00 58.25 86 GLU A N 1
ATOM 69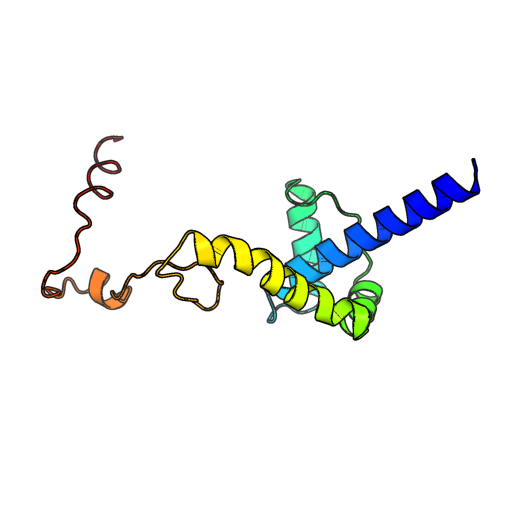1 C CA . GLU A 1 86 ? -13.821 12.457 -19.508 1.00 58.25 86 GLU A CA 1
ATOM 692 C C . GLU A 1 86 ? -13.869 11.564 -20.758 1.00 58.25 86 GLU A C 1
ATOM 694 O O . GLU A 1 86 ? -13.515 10.387 -20.727 1.00 58.25 86 GLU A O 1
ATOM 699 N N . LYS A 1 87 ? -14.259 12.153 -21.903 1.00 56.34 87 LYS A N 1
ATOM 700 C CA . LYS A 1 87 ? -14.299 11.479 -23.223 1.00 56.34 87 LYS A CA 1
ATOM 701 C C . LYS A 1 87 ? -12.950 10.908 -23.669 1.00 56.34 87 LYS A C 1
ATOM 703 O O . LYS A 1 87 ? -12.918 10.001 -24.490 1.00 56.34 87 LYS A O 1
ATOM 708 N N . ASP A 1 88 ? -11.856 11.448 -23.143 1.00 48.75 88 ASP A N 1
ATOM 709 C CA . ASP A 1 88 ? -10.494 11.165 -23.582 1.00 48.75 88 ASP A CA 1
ATOM 710 C C . ASP A 1 88 ? -9.569 10.896 -22.402 1.00 48.75 88 ASP A C 1
ATOM 712 O O . ASP A 1 88 ? -8.487 11.461 -22.251 1.00 48.75 88 ASP A O 1
ATOM 716 N N . PHE A 1 89 ? -10.001 9.977 -21.554 1.00 47.31 89 PHE A N 1
ATOM 717 C CA . PHE A 1 89 ? -9.138 9.409 -20.550 1.00 47.31 89 PHE A CA 1
ATOM 718 C C . PHE A 1 89 ? -8.136 8.476 -21.347 1.00 47.31 89 PHE A C 1
ATOM 720 O O . PHE A 1 89 ? -8.495 7.358 -21.704 1.00 47.31 89 PHE A O 1
ATOM 727 N N . SER A 1 90 ? -6.884 8.884 -21.647 1.00 47.34 90 SER A N 1
ATOM 728 C CA . SER A 1 90 ? -5.692 8.089 -22.091 1.00 47.34 90 SER A CA 1
ATOM 729 C C . SER A 1 90 ? -4.704 7.630 -20.977 1.00 47.34 90 SER A C 1
ATOM 731 O O . SER A 1 90 ? -3.984 8.454 -20.423 1.00 47.34 90 SER A O 1
ATOM 733 N N . THR A 1 91 ? -4.641 6.324 -20.662 1.00 43.62 91 THR A N 1
ATOM 734 C CA . THR A 1 91 ? -3.965 5.724 -19.483 1.00 43.62 91 THR A CA 1
ATOM 735 C C . THR A 1 91 ? -2.471 5.676 -19.712 1.00 43.62 91 THR A C 1
ATOM 737 O O . THR A 1 91 ? -1.983 4.821 -20.442 1.00 43.62 91 THR A O 1
ATOM 740 N N . ASP A 1 92 ? -1.735 6.579 -19.085 1.00 47.50 92 ASP A N 1
ATOM 741 C CA . ASP A 1 92 ? -0.319 6.365 -18.855 1.00 47.50 92 ASP A CA 1
ATOM 742 C C . ASP A 1 92 ? -0.129 5.387 -17.681 1.00 47.50 92 ASP A C 1
ATOM 744 O O . ASP A 1 92 ? -1.065 5.031 -16.963 1.00 47.50 92 ASP A O 1
ATOM 748 N N . MET A 1 93 ? 1.096 4.902 -17.492 1.00 42.84 93 MET A N 1
ATOM 749 C CA . MET A 1 93 ? 1.452 3.863 -16.512 1.00 42.84 93 MET A CA 1
ATOM 750 C C . MET A 1 93 ? 1.175 4.263 -15.038 1.00 42.84 93 MET A C 1
ATOM 752 O O . MET A 1 93 ? 1.321 3.437 -14.141 1.00 42.84 93 MET A O 1
ATOM 756 N N . ALA A 1 94 ? 0.746 5.509 -14.789 1.00 52.06 94 ALA A N 1
ATOM 757 C CA . ALA A 1 94 ? 0.288 6.041 -13.502 1.00 52.06 94 ALA A CA 1
ATOM 758 C C . ALA A 1 94 ? -1.250 6.192 -13.394 1.00 52.06 94 ALA A C 1
ATOM 760 O O . ALA A 1 94 ? -1.773 6.403 -12.297 1.00 52.06 94 ALA A O 1
ATOM 761 N N . GLY A 1 95 ? -1.986 6.039 -14.500 1.00 42.25 95 GLY A N 1
ATOM 762 C CA . GLY A 1 95 ? -3.445 6.122 -14.555 1.00 42.25 95 GLY A CA 1
ATOM 763 C C . GLY A 1 95 ? -4.012 7.543 -14.518 1.00 42.25 95 GLY A C 1
ATOM 764 O O . GLY A 1 95 ? -5.170 7.696 -14.137 1.00 42.25 95 GLY A O 1
ATOM 765 N N . ILE A 1 96 ? -3.236 8.568 -14.891 1.00 49.59 96 ILE A N 1
ATOM 766 C CA . ILE A 1 96 ? -3.684 9.968 -14.940 1.00 49.59 96 ILE A CA 1
ATOM 767 C C . ILE A 1 96 ? -3.634 10.433 -16.381 1.00 49.59 96 ILE A C 1
ATOM 769 O O . ILE A 1 96 ? -2.584 10.544 -17.002 1.00 49.59 96 ILE A O 1
ATOM 773 N N . LYS A 1 97 ? -4.797 10.725 -16.937 1.00 41.81 97 LYS A N 1
ATOM 774 C CA . LYS A 1 97 ? -4.913 10.784 -18.375 1.00 41.81 97 LYS A CA 1
ATOM 775 C C . LYS A 1 97 ? -4.987 12.221 -18.850 1.00 41.81 97 LYS A C 1
ATOM 777 O O . LYS A 1 97 ? -6.000 12.890 -18.699 1.00 41.81 97 LYS A O 1
ATOM 782 N N . THR A 1 98 ? -3.902 12.682 -19.453 1.00 45.91 98 THR A N 1
ATOM 783 C CA . THR A 1 98 ? -3.901 13.910 -20.245 1.00 45.91 98 THR A CA 1
ATOM 784 C C . THR A 1 98 ? -3.453 13.555 -21.655 1.00 45.91 98 THR A C 1
ATOM 786 O O . THR A 1 98 ? -2.389 12.970 -21.853 1.00 45.91 98 THR A O 1
ATOM 789 N N . LYS A 1 99 ? -4.288 13.866 -22.654 1.00 46.47 99 LYS A N 1
ATOM 790 C CA . LYS A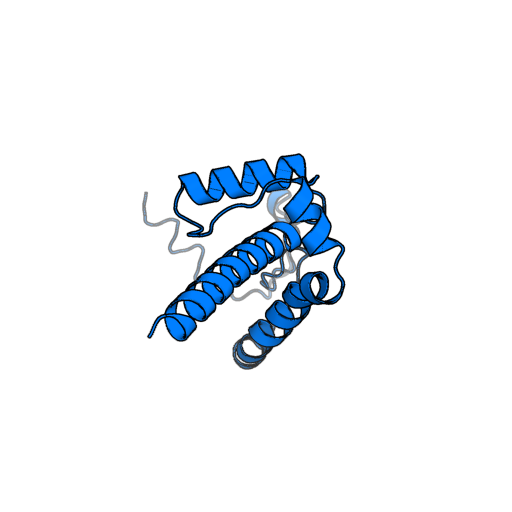 1 99 ? -3.909 13.792 -24.069 1.00 46.47 99 LYS A CA 1
ATOM 791 C C . LYS A 1 99 ? -2.835 14.849 -24.340 1.00 46.47 99 LYS A C 1
ATOM 793 O O . LYS A 1 99 ? -3.140 15.939 -24.804 1.00 46.47 99 LYS A O 1
ATOM 798 N N . LEU A 1 100 ? -1.576 14.539 -24.053 1.00 53.16 100 LEU A N 1
ATOM 799 C CA . LEU A 1 100 ? -0.446 15.264 -24.620 1.00 53.16 100 LEU A CA 1
ATOM 800 C C . LEU A 1 100 ? 0.332 14.307 -25.519 1.00 53.16 100 LEU A C 1
ATOM 802 O O . LEU A 1 100 ? 1.056 13.431 -25.059 1.00 53.16 100 LEU A O 1
ATOM 806 N N . PHE A 1 101 ? 0.185 14.494 -26.830 1.00 53.09 101 PHE A N 1
ATOM 807 C CA . PHE A 1 101 ? 0.930 13.750 -27.850 1.00 53.09 101 PHE A CA 1
ATOM 808 C C . PHE A 1 101 ? 2.388 14.225 -28.004 1.00 53.09 101 PHE A C 1
ATOM 810 O O . PHE A 1 101 ? 3.114 13.739 -28.873 1.00 53.09 101 PHE A O 1
ATOM 817 N N . SER A 1 102 ? 2.849 15.177 -27.187 1.00 54.44 102 SER A N 1
ATOM 818 C CA . SER A 1 102 ? 4.217 15.687 -27.249 1.00 54.44 102 SER A CA 1
ATOM 819 C C . SER A 1 102 ? 5.127 14.977 -26.244 1.00 54.44 102 SER A C 1
ATOM 821 O O . SER A 1 102 ? 4.952 15.046 -25.031 1.00 54.44 102 SER A O 1
ATOM 823 N N . SER A 1 103 ? 6.153 14.293 -26.759 1.00 54.94 103 SER A N 1
ATOM 824 C CA . SER A 1 103 ? 7.212 13.737 -25.914 1.00 54.94 103 SER A CA 1
ATOM 825 C C . SER A 1 103 ? 8.023 14.860 -25.250 1.00 54.94 103 SER A C 1
ATOM 827 O O . SER A 1 103 ? 8.286 15.900 -25.863 1.00 54.94 103 SER A O 1
ATOM 829 N N . TRP A 1 104 ? 8.506 14.632 -24.025 1.00 55.25 104 TRP A N 1
ATOM 830 C CA . TRP A 1 104 ? 9.378 15.571 -23.295 1.00 55.25 104 TRP A CA 1
ATOM 831 C C . TRP A 1 104 ? 10.645 15.949 -24.092 1.00 55.25 104 TRP A C 1
ATOM 833 O O . TRP A 1 104 ? 11.160 17.065 -24.006 1.00 55.25 104 TRP A O 1
ATOM 843 N N . PHE A 1 105 ? 11.130 15.024 -24.927 1.00 55.34 105 PHE A N 1
ATOM 844 C CA . PHE A 1 105 ? 12.234 15.241 -25.864 1.00 55.34 105 PHE A CA 1
ATOM 845 C C . PHE A 1 105 ? 11.886 16.279 -26.946 1.00 55.34 105 PHE A C 1
ATOM 847 O O . PHE A 1 105 ? 12.689 17.162 -27.245 1.00 55.34 105 PHE A O 1
ATOM 854 N N . SER A 1 106 ? 10.666 16.232 -27.487 1.00 62.88 106 SER A N 1
ATOM 855 C CA . SER A 1 106 ? 10.178 17.182 -28.496 1.00 62.88 106 SER A CA 1
ATOM 856 C C . SER A 1 106 ? 10.102 18.615 -27.956 1.00 62.88 106 SER A C 1
ATOM 858 O O . SER A 1 106 ? 10.476 19.548 -28.668 1.00 62.88 106 SER A O 1
ATOM 860 N N . LEU A 1 107 ? 9.679 18.773 -26.695 1.00 61.44 107 LEU A N 1
ATOM 861 C CA . LEU A 1 107 ? 9.640 20.053 -25.978 1.00 61.44 107 LEU A CA 1
ATOM 862 C C . LEU A 1 107 ? 11.046 20.631 -25.759 1.00 61.44 107 LEU A C 1
ATOM 864 O O . LEU A 1 107 ? 11.275 21.808 -26.034 1.00 61.44 107 LEU A O 1
ATOM 868 N N . ARG A 1 108 ? 12.016 19.803 -25.341 1.00 64.69 108 ARG A N 1
ATOM 869 C CA . ARG A 1 108 ? 13.406 20.253 -25.137 1.00 64.69 108 ARG A CA 1
ATOM 870 C C . ARG A 1 108 ? 14.123 20.645 -26.423 1.00 64.69 108 ARG A C 1
ATOM 872 O O . ARG A 1 108 ? 14.877 21.613 -26.427 1.00 64.69 108 ARG A O 1
ATOM 879 N N . CYS A 1 109 ? 13.904 19.915 -27.511 1.00 68.81 109 CYS A N 1
ATOM 880 C CA . CYS A 1 109 ? 14.630 20.134 -28.762 1.00 68.81 109 CYS A CA 1
ATOM 881 C C . CYS A 1 109 ? 14.039 21.249 -29.647 1.00 68.81 109 CYS A C 1
ATOM 883 O O . CYS A 1 109 ? 14.466 21.381 -30.792 1.00 68.81 109 CYS A O 1
ATOM 885 N N . LYS A 1 110 ? 13.054 22.027 -29.160 1.00 61.06 110 LYS A N 1
ATOM 886 C CA . LYS A 1 110 ? 12.378 23.126 -29.888 1.00 61.06 110 LYS A CA 1
ATOM 887 C C . LYS A 1 110 ? 11.957 22.762 -31.324 1.00 61.06 110 LYS A C 1
ATOM 889 O O . LYS A 1 110 ? 11.896 23.626 -32.202 1.00 61.06 110 LYS A O 1
ATOM 894 N N . LYS A 1 111 ? 11.659 21.485 -31.596 1.00 53.09 111 LYS A N 1
ATOM 895 C CA . LYS A 1 111 ? 11.167 21.073 -32.917 1.00 53.09 111 LYS A CA 1
ATOM 896 C C . LYS A 1 111 ? 9.794 21.706 -33.122 1.00 53.09 111 LYS A C 1
ATOM 898 O O . LYS A 1 111 ? 8.922 21.578 -32.267 1.00 53.09 111 LYS A O 1
ATOM 903 N N . ARG A 1 112 ? 9.594 22.396 -34.250 1.00 51.66 112 ARG A N 1
ATOM 904 C CA . ARG A 1 112 ? 8.296 22.992 -34.602 1.00 51.66 112 ARG A CA 1
ATOM 905 C C . ARG A 1 112 ? 7.276 21.874 -34.819 1.00 51.66 112 ARG A C 1
ATOM 907 O O . ARG A 1 112 ? 7.237 21.257 -35.880 1.00 51.66 112 ARG A O 1
ATOM 914 N N . ILE A 1 113 ? 6.470 21.606 -33.799 1.00 55.62 113 ILE A N 1
ATOM 915 C CA . ILE A 1 113 ? 5.316 20.715 -33.893 1.00 55.62 113 ILE A CA 1
ATOM 916 C C . ILE A 1 113 ? 4.273 21.434 -34.758 1.00 55.62 113 ILE A C 1
ATOM 918 O O . ILE A 1 113 ? 3.935 22.592 -34.498 1.00 55.62 113 ILE A O 1
ATOM 922 N N . LYS A 1 114 ? 3.795 20.782 -35.827 1.00 48.22 114 LYS A N 1
ATOM 923 C CA . LYS A 1 114 ? 2.703 21.309 -36.657 1.00 48.22 114 LYS A CA 1
ATOM 924 C C . LYS A 1 114 ? 1.458 21.441 -35.776 1.00 48.22 114 LYS A C 1
ATOM 926 O O . LYS A 1 114 ? 0.882 20.448 -35.350 1.00 48.22 114 LYS A O 1
ATOM 931 N N . ARG A 1 115 ? 1.093 22.691 -35.486 1.00 42.88 115 ARG A N 1
ATOM 932 C CA . ARG A 1 115 ? -0.060 23.102 -34.681 1.00 42.88 115 ARG A CA 1
ATOM 933 C C . ARG A 1 115 ? -1.352 22.412 -35.130 1.00 42.88 115 ARG A C 1
ATOM 935 O O . ARG A 1 115 ? -1.849 22.685 -36.218 1.00 42.88 115 ARG A O 1
ATOM 942 N N . ARG A 1 116 ? -1.953 21.669 -34.206 1.00 46.97 116 ARG A N 1
ATOM 943 C CA . ARG A 1 116 ? -3.378 21.760 -33.857 1.00 46.97 116 ARG A CA 1
ATOM 944 C C . ARG A 1 116 ? -3.496 21.423 -32.375 1.00 46.97 116 ARG A C 1
ATOM 946 O O . ARG A 1 116 ? -3.811 20.307 -32.008 1.00 46.97 116 ARG A O 1
ATOM 953 N N . GLU A 1 117 ? -3.163 22.391 -31.533 1.00 41.47 117 GLU A N 1
ATOM 954 C CA . GLU A 1 117 ? -3.292 22.264 -30.082 1.00 41.47 117 GLU A CA 1
ATOM 955 C C . GLU A 1 117 ? -3.898 23.577 -29.581 1.00 41.47 117 GLU A C 1
ATOM 957 O O . GLU A 1 117 ? -3.250 24.628 -29.579 1.00 41.47 117 GLU A O 1
ATOM 962 N N . THR A 1 118 ? -5.186 23.541 -29.246 1.00 45.16 118 THR A N 1
ATOM 963 C CA . THR A 1 118 ? -5.881 24.592 -28.500 1.00 45.16 118 THR A CA 1
ATOM 964 C C . THR A 1 118 ? -5.421 24.538 -27.048 1.00 45.16 118 THR A C 1
ATOM 966 O O . THR A 1 118 ? -6.120 24.036 -26.178 1.00 45.16 118 THR A O 1
ATOM 969 N N . THR A 1 119 ? -4.229 25.059 -26.779 1.00 42.97 119 THR A N 1
ATOM 970 C CA . THR A 1 119 ? -3.743 25.325 -25.418 1.00 42.97 119 THR A CA 1
ATOM 971 C C . THR A 1 119 ? -3.239 26.759 -25.330 1.00 42.97 119 THR A C 1
ATOM 973 O O . THR A 1 119 ? -2.091 27.020 -24.982 1.00 42.97 119 THR A O 1
ATOM 976 N N . SER A 1 120 ? -4.106 27.710 -25.674 1.00 37.03 120 SER A N 1
ATOM 977 C CA . SER A 1 120 ? -3.835 29.142 -25.502 1.00 37.03 120 SER A CA 1
ATOM 978 C C . SER A 1 120 ? -4.038 29.627 -24.060 1.00 37.03 120 SER A 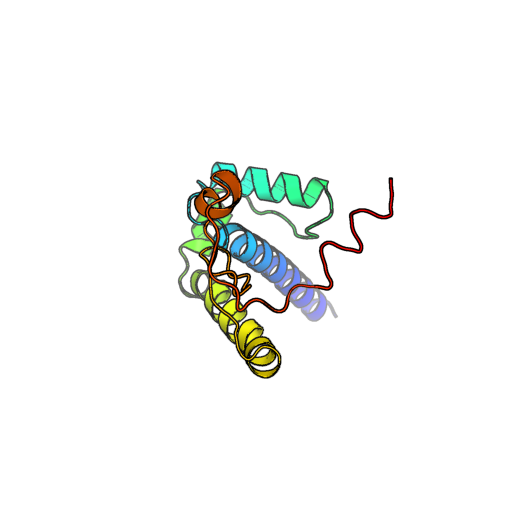C 1
ATOM 980 O O . SER A 1 120 ? -3.733 30.777 -23.780 1.00 37.03 120 SER A O 1
ATOM 982 N N . MET A 1 121 ? -4.567 28.808 -23.140 1.00 36.91 121 MET A N 1
ATOM 983 C CA . MET A 1 121 ? -5.057 29.320 -21.846 1.00 36.91 121 MET A CA 1
ATOM 984 C C . MET A 1 121 ? -4.179 29.021 -20.621 1.00 36.91 121 MET A C 1
ATOM 986 O O . MET A 1 121 ? -4.246 29.774 -19.658 1.00 36.91 121 MET A O 1
ATOM 990 N N . LEU A 1 122 ? -3.329 27.986 -20.621 1.00 41.31 122 LEU A N 1
ATOM 991 C CA . LEU A 1 122 ? -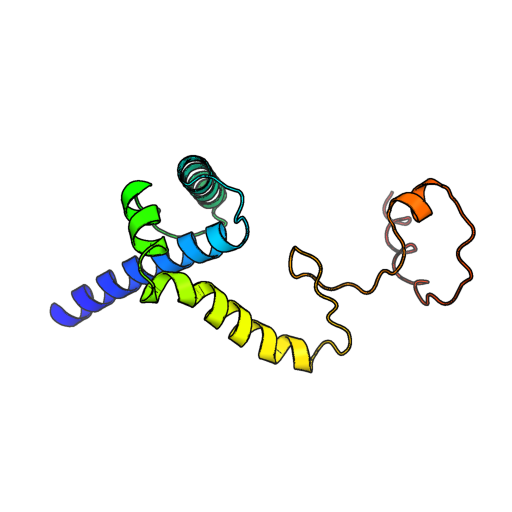2.617 27.583 -19.390 1.00 41.31 122 LEU A CA 1
ATOM 992 C C . LEU A 1 122 ? -1.189 28.131 -19.241 1.00 41.31 122 LEU A C 1
ATOM 994 O O . LEU A 1 122 ? -0.677 28.179 -18.128 1.00 41.31 122 LEU A O 1
ATOM 998 N N . ILE A 1 123 ? -0.567 28.618 -20.319 1.00 46.81 123 ILE A N 1
ATOM 999 C CA . ILE A 1 123 ? 0.745 29.290 -20.240 1.00 46.81 123 ILE A CA 1
ATOM 1000 C C . ILE A 1 123 ? 0.592 30.756 -19.794 1.00 46.81 123 ILE A C 1
ATOM 1002 O O . ILE A 1 123 ? 1.444 31.275 -19.084 1.00 46.81 123 ILE A O 1
ATOM 1006 N N . PHE A 1 124 ? -0.542 31.399 -20.089 1.00 41.78 124 PHE A N 1
ATOM 1007 C CA . PHE A 1 124 ? -0.765 32.812 -19.754 1.00 41.78 124 PHE A CA 1
ATOM 1008 C C . PHE A 1 124 ? -0.984 33.083 -18.250 1.00 41.78 124 PHE A C 1
ATOM 1010 O O . PHE A 1 124 ? -0.833 34.217 -17.804 1.00 41.78 124 PHE A O 1
ATOM 1017 N N . LEU A 1 125 ? -1.338 32.063 -17.458 1.00 42.53 125 LEU A N 1
ATOM 1018 C CA . LEU A 1 125 ? -1.617 32.207 -16.019 1.00 42.53 125 LEU A CA 1
ATOM 1019 C C . LEU A 1 125 ? -0.398 31.961 -15.116 1.00 42.53 125 LEU A C 1
ATOM 1021 O O . LEU A 1 125 ? -0.389 32.426 -13.979 1.00 42.53 125 LEU A O 1
ATOM 1025 N N . LEU A 1 126 ? 0.633 31.268 -15.607 1.00 44.91 126 LEU A N 1
ATOM 1026 C CA . LEU A 1 126 ? 1.858 30.995 -14.841 1.00 44.91 126 LEU A CA 1
ATOM 1027 C C . LEU A 1 126 ? 2.931 32.077 -15.014 1.00 44.91 126 LEU A C 1
ATOM 1029 O O . LEU A 1 126 ? 3.780 32.227 -14.144 1.00 44.91 126 LEU A O 1
ATOM 1033 N N . GLU A 1 127 ? 2.856 32.873 -16.080 1.00 43.84 127 GLU A N 1
ATOM 1034 C CA . GLU A 1 127 ? 3.819 33.946 -16.372 1.00 43.84 127 GLU A CA 1
ATOM 1035 C C . GLU A 1 127 ? 3.397 35.315 -15.799 1.00 43.84 127 GLU A C 1
ATOM 1037 O O . GLU A 1 127 ? 4.059 36.318 -16.028 1.00 43.84 127 GLU A O 1
ATOM 1042 N N . ARG A 1 128 ? 2.296 35.371 -15.031 1.00 43.25 128 ARG A N 1
ATOM 1043 C CA . ARG A 1 128 ? 1.780 36.606 -14.405 1.00 43.25 128 ARG A CA 1
ATOM 1044 C C . ARG A 1 128 ? 1.910 36.681 -12.879 1.00 43.25 128 ARG A C 1
ATOM 1046 O O . ARG A 1 128 ? 1.407 37.633 -12.294 1.00 43.25 128 ARG A O 1
ATOM 1053 N N . ASN A 1 129 ? 2.556 35.703 -12.242 1.00 44.47 129 ASN A N 1
ATOM 1054 C CA . ASN A 1 129 ? 2.760 35.665 -10.785 1.00 44.47 129 ASN A CA 1
ATOM 1055 C C . ASN A 1 129 ? 4.242 35.734 -10.368 1.00 44.47 129 ASN A C 1
ATOM 1057 O O . ASN A 1 129 ? 4.609 35.207 -9.319 1.00 44.47 129 ASN A O 1
ATOM 1061 N N . HIS A 1 130 ? 5.086 36.391 -11.166 1.00 40.94 130 HIS A N 1
ATOM 1062 C CA . HIS A 1 130 ? 6.417 36.817 -10.740 1.00 40.94 130 HIS A CA 1
ATOM 1063 C C . HIS A 1 130 ? 6.800 38.150 -11.375 1.00 40.94 130 HIS A C 1
ATOM 1065 O O . HIS A 1 130 ? 6.503 38.323 -12.578 1.00 40.94 130 HIS A O 1
#

Radius of gyration: 21.09 Å; Cα contacts (8 Å, |Δi|>4): 68; chains: 1; bounding box: 38×51×60 Å

pLDDT: mean 72.38, std 19.32, range [36.91, 94.69]

Sequence (130 aa):
MLISNEKEGKKKKMRDVITCILVWHKFPNLSVRRAKSFLLFLKKFKIINANIPCFKALCNYRAEPIIGNIPDELITESSKPLSQIEKDFSTDMAGIKTKLFSSWFSLRCKKRIKRRETTSMLIFLLERNH